Protein AF-E4PLJ8-F1 (afdb_monomer)

Structure (mmCIF, N/CA/C/O backbone):
data_AF-E4PLJ8-F1
#
_entry.id   AF-E4PLJ8-F1
#
loop_
_atom_site.group_PDB
_atom_site.id
_atom_site.type_symbol
_atom_site.label_atom_id
_atom_site.label_alt_id
_atom_site.label_comp_id
_atom_site.label_asym_id
_atom_site.label_entity_id
_atom_site.label_seq_id
_atom_site.pdbx_PDB_ins_code
_atom_site.Cartn_x
_atom_site.Cartn_y
_atom_site.Cartn_z
_atom_site.occupancy
_atom_site.B_iso_or_equiv
_atom_site.auth_seq_id
_atom_site.auth_comp_id
_atom_site.auth_asym_id
_atom_site.auth_atom_id
_atom_site.pdbx_PDB_model_num
ATOM 1 N N . MET A 1 1 ? 17.895 -6.317 11.081 1.00 42.06 1 MET A N 1
ATOM 2 C CA . MET A 1 1 ? 16.851 -6.912 10.231 1.00 42.06 1 MET A CA 1
ATOM 3 C C . MET A 1 1 ? 17.411 -6.925 8.828 1.00 42.06 1 MET A C 1
ATOM 5 O O . MET A 1 1 ? 17.677 -5.852 8.30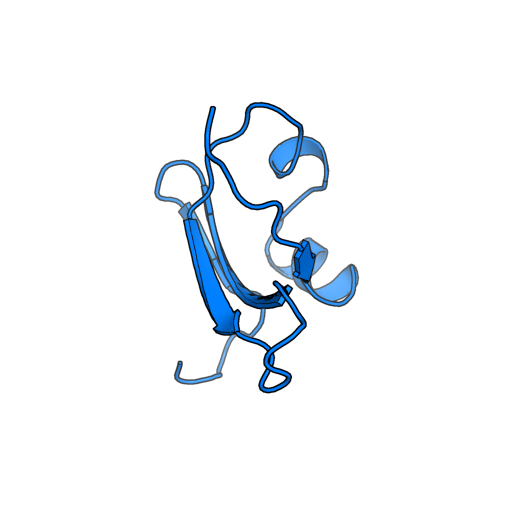6 1.00 42.06 1 MET A O 1
ATOM 9 N N . ASP A 1 2 ? 17.649 -8.105 8.267 1.00 62.16 2 ASP A N 1
ATOM 10 C CA . ASP A 1 2 ? 18.006 -8.268 6.856 1.00 62.16 2 ASP A CA 1
ATOM 11 C C . ASP A 1 2 ? 16.716 -8.205 6.032 1.00 62.16 2 ASP A C 1
ATOM 13 O O . ASP A 1 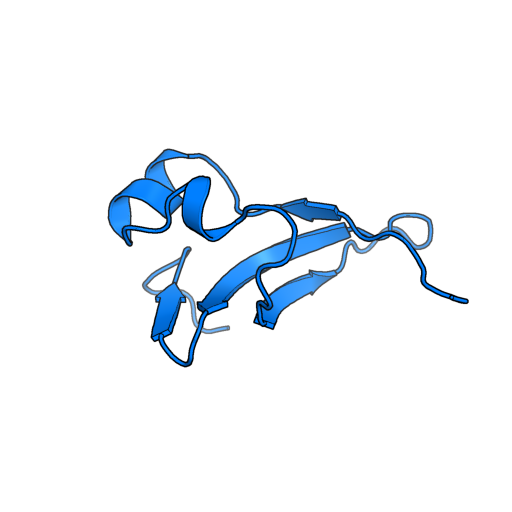2 ? 16.147 -9.221 5.641 1.00 62.16 2 ASP A O 1
ATOM 17 N N . GLY A 1 3 ? 16.178 -6.995 5.899 1.00 73.44 3 GLY A N 1
ATOM 18 C CA . GLY A 1 3 ? 15.008 -6.701 5.083 1.00 73.44 3 GLY A CA 1
ATOM 19 C C . GLY A 1 3 ? 15.422 -5.902 3.857 1.00 73.44 3 GLY A C 1
ATOM 20 O O . GLY A 1 3 ? 16.325 -5.070 3.925 1.00 73.44 3 GLY A O 1
ATOM 21 N N . GLU A 1 4 ? 14.767 -6.157 2.732 1.00 84.44 4 GLU A N 1
ATOM 22 C CA . GLU A 1 4 ? 14.863 -5.293 1.563 1.00 84.44 4 GLU A CA 1
ATOM 23 C C . GLU A 1 4 ? 13.697 -4.302 1.578 1.00 84.44 4 GLU A C 1
ATOM 25 O O . GLU A 1 4 ? 12.560 -4.707 1.814 1.00 84.44 4 GLU A O 1
ATOM 30 N N . ASP A 1 5 ? 13.956 -3.028 1.286 1.00 90.94 5 ASP A N 1
ATOM 31 C CA . ASP A 1 5 ? 12.890 -2.035 1.137 1.00 90.94 5 ASP A CA 1
ATOM 32 C C . ASP A 1 5 ? 12.191 -2.203 -0.218 1.00 90.94 5 ASP A C 1
ATOM 34 O O . ASP A 1 5 ? 12.834 -2.201 -1.275 1.00 90.94 5 ASP A O 1
ATOM 38 N N . TRP A 1 6 ? 10.864 -2.328 -0.180 1.00 94.44 6 TRP A N 1
ATOM 39 C CA . TRP A 1 6 ? 10.002 -2.418 -1.356 1.00 94.44 6 TRP A CA 1
ATOM 40 C C . TRP A 1 6 ? 9.051 -1.228 -1.426 1.00 94.44 6 TRP A C 1
ATOM 42 O O . TRP A 1 6 ? 8.492 -0.793 -0.421 1.00 94.44 6 TRP A O 1
ATOM 52 N N . VAL A 1 7 ? 8.817 -0.734 -2.640 1.00 96.38 7 VAL A N 1
ATOM 53 C CA . VAL A 1 7 ? 7.788 0.264 -2.931 1.00 96.38 7 VAL A CA 1
ATOM 54 C C . VAL A 1 7 ? 6.517 -0.451 -3.368 1.00 96.38 7 VAL A C 1
ATOM 56 O O . VAL A 1 7 ? 6.517 -1.210 -4.338 1.00 96.38 7 VAL A O 1
ATOM 59 N N . VAL A 1 8 ? 5.412 -0.170 -2.685 1.00 96.75 8 VAL A N 1
ATOM 60 C CA . VAL A 1 8 ? 4.081 -0.618 -3.099 1.00 96.75 8 VAL A CA 1
ATOM 61 C C . VAL A 1 8 ? 3.327 0.563 -3.701 1.00 96.75 8 VAL A C 1
ATOM 63 O O . VAL A 1 8 ? 2.951 1.503 -3.004 1.00 96.75 8 VAL A O 1
ATOM 66 N N . GLU A 1 9 ? 3.080 0.516 -5.008 1.00 96.69 9 GLU A N 1
ATOM 67 C CA . GLU A 1 9 ? 2.227 1.484 -5.692 1.00 96.69 9 GLU A CA 1
ATOM 68 C C . GLU A 1 9 ? 0.759 1.065 -5.564 1.00 96.69 9 GLU A C 1
ATOM 70 O O . GLU A 1 9 ? 0.299 0.150 -6.247 1.00 96.69 9 GLU A O 1
ATOM 75 N N . VAL A 1 10 ? -0.003 1.781 -4.735 1.00 95.56 10 VAL A N 1
ATOM 76 C CA . VAL A 1 10 ? -1.460 1.589 -4.568 1.00 95.56 10 VAL A CA 1
ATOM 77 C C . VAL A 1 10 ? -2.296 2.328 -5.625 1.00 95.56 10 VAL A C 1
ATOM 79 O O . VAL A 1 10 ? -3.501 2.485 -5.492 1.00 95.56 10 VAL A O 1
ATOM 82 N N . GLY A 1 11 ? -1.671 2.782 -6.712 1.00 90.88 11 GLY A N 1
ATOM 83 C CA . GLY A 1 11 ? -2.353 3.469 -7.807 1.00 90.88 11 GLY A CA 1
ATOM 84 C C . GLY A 1 11 ? -2.797 4.902 -7.482 1.00 90.88 11 GLY A C 1
ATOM 85 O O . GLY A 1 11 ? -2.333 5.542 -6.543 1.00 90.88 11 GLY A O 1
ATOM 86 N N . GLN A 1 12 ? -3.660 5.449 -8.343 1.00 93.31 12 GLN A N 1
ATOM 87 C CA . GLN A 1 12 ? -4.161 6.823 -8.208 1.00 93.31 12 GLN A CA 1
ATOM 88 C C . GLN A 1 12 ? -5.165 6.939 -7.044 1.00 93.31 12 GLN A C 1
ATOM 90 O O . GLN A 1 12 ? -6.001 6.043 -6.917 1.00 93.31 12 GLN A O 1
ATOM 95 N N . PRO A 1 13 ? -5.183 8.059 -6.288 1.00 93.44 13 PRO A N 1
ATOM 96 C CA . PRO A 1 13 ? -6.002 8.217 -5.077 1.00 93.44 13 PRO A CA 1
ATOM 97 C C . PRO A 1 13 ? -7.481 7.847 -5.237 1.00 93.44 13 PRO A C 1
ATOM 99 O O . PRO A 1 13 ? -8.031 7.143 -4.399 1.00 93.44 13 PRO A O 1
ATOM 102 N N . TRP A 1 14 ? -8.097 8.210 -6.366 1.00 94.38 14 TRP A N 1
ATOM 103 C CA . TRP A 1 14 ? -9.514 7.934 -6.622 1.00 94.38 14 TRP A CA 1
ATOM 104 C C . TRP A 1 14 ? -9.874 6.436 -6.627 1.00 94.38 14 TRP A C 1
ATOM 106 O O . TRP A 1 14 ? -11.033 6.089 -6.402 1.00 94.38 14 TRP A O 1
ATOM 116 N N . ARG A 1 15 ? -8.916 5.531 -6.892 1.00 95.19 15 ARG A N 1
ATOM 117 C CA . ARG A 1 15 ? -9.149 4.079 -6.782 1.00 95.19 15 ARG A CA 1
ATOM 118 C C . ARG A 1 15 ? -9.284 3.658 -5.326 1.00 95.19 15 ARG A C 1
ATOM 120 O O . ARG A 1 15 ? -10.158 2.856 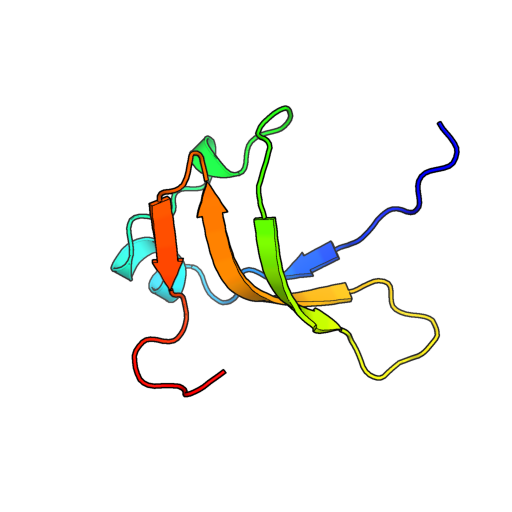-5.016 1.00 95.19 15 ARG A O 1
ATOM 127 N N . ASN A 1 16 ? -8.452 4.228 -4.463 1.00 96.69 16 ASN A N 1
ATOM 128 C CA . ASN A 1 16 ? -8.445 3.952 -3.033 1.00 96.69 16 ASN A CA 1
ATOM 129 C C . ASN A 1 16 ? -9.731 4.482 -2.399 1.00 96.69 16 ASN A C 1
ATOM 131 O O . ASN A 1 16 ? -10.425 3.735 -1.711 1.00 96.69 16 ASN A O 1
ATOM 135 N N . ASP A 1 17 ? -10.108 5.719 -2.740 1.00 96.38 17 ASP A N 1
ATOM 136 C CA . ASP A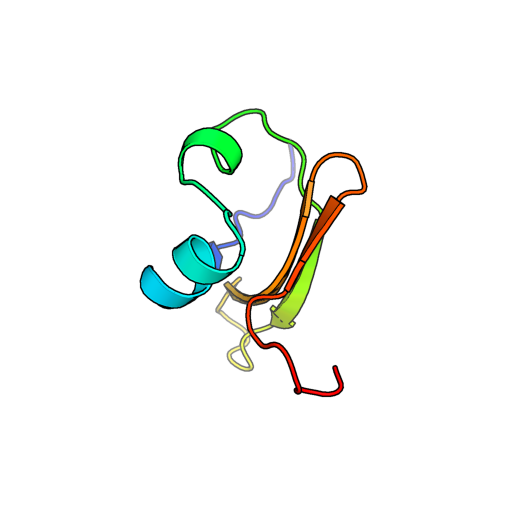 1 17 ? -11.332 6.363 -2.256 1.00 96.38 17 ASP A CA 1
ATOM 137 C C . ASP A 1 17 ? -12.579 5.525 -2.582 1.00 96.38 17 ASP A C 1
ATOM 139 O O . ASP A 1 17 ? -13.449 5.331 -1.736 1.00 96.38 17 ASP A O 1
ATOM 143 N N . ARG A 1 18 ? -12.645 4.956 -3.796 1.00 95.69 18 ARG A N 1
ATOM 144 C CA . ARG A 1 18 ? -13.774 4.125 -4.248 1.00 95.69 18 ARG A CA 1
ATOM 145 C C . ARG A 1 18 ? -13.976 2.862 -3.407 1.00 95.69 18 ARG A C 1
ATOM 147 O O . ARG A 1 18 ? -15.099 2.363 -3.346 1.00 95.69 18 ARG A O 1
ATOM 154 N N . VAL A 1 19 ? -12.914 2.336 -2.801 1.00 96.19 19 VAL A N 1
ATOM 155 C CA . VAL A 1 19 ? -12.968 1.138 -1.948 1.00 96.19 19 VAL A CA 1
ATOM 156 C C . VAL A 1 19 ? -12.787 1.447 -0.467 1.00 96.19 19 VAL A C 1
ATOM 158 O O . VAL A 1 19 ? -12.681 0.525 0.334 1.00 96.19 19 VAL A O 1
ATOM 161 N N . GLY A 1 20 ? -12.758 2.729 -0.095 1.00 96.88 20 GLY A N 1
ATOM 162 C CA . GLY A 1 20 ? -12.579 3.155 1.289 1.00 96.88 20 GLY A CA 1
ATOM 163 C C . GLY A 1 20 ? -11.194 2.854 1.867 1.00 96.88 20 GLY A C 1
ATOM 164 O O . GLY A 1 20 ? -11.057 2.809 3.084 1.00 96.88 20 GLY A O 1
ATOM 165 N N . LEU A 1 21 ? -10.173 2.645 1.028 1.00 97.38 21 LEU A N 1
ATOM 166 C CA . LEU A 1 21 ? -8.794 2.484 1.490 1.00 97.38 21 LEU A CA 1
ATOM 167 C C . LEU A 1 21 ? -8.207 3.868 1.796 1.00 97.38 21 LEU A C 1
ATOM 169 O O . LEU A 1 21 ? -7.888 4.625 0.881 1.00 97.38 21 LEU A O 1
ATOM 173 N N . THR A 1 22 ? -8.063 4.218 3.071 1.00 96.44 22 THR A N 1
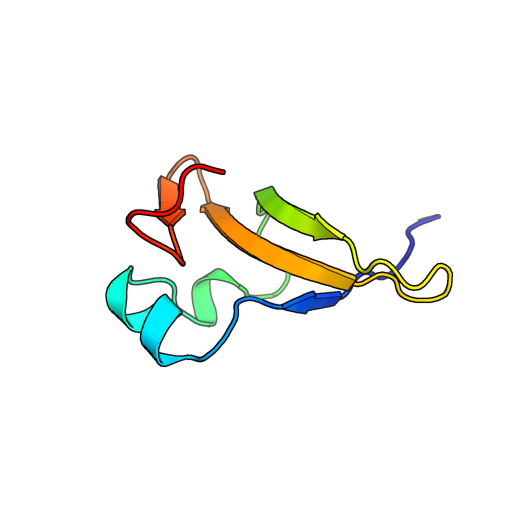ATOM 174 C CA . THR A 1 22 ? -7.538 5.535 3.465 1.00 96.44 22 THR A CA 1
ATOM 175 C C . THR A 1 22 ? -6.025 5.511 3.685 1.00 96.44 22 THR A C 1
ATOM 177 O O . THR A 1 22 ? -5.396 4.454 3.756 1.00 96.44 22 THR A O 1
ATOM 180 N N . LYS A 1 23 ? -5.404 6.692 3.792 1.00 93.19 23 LYS A N 1
ATOM 181 C CA . LYS A 1 23 ? -3.962 6.794 4.074 1.00 93.19 23 LYS A CA 1
ATOM 182 C C . LYS A 1 23 ? -3.630 6.349 5.494 1.00 93.19 23 LYS A C 1
ATOM 184 O O . LYS A 1 23 ? -2.574 5.769 5.712 1.00 93.19 23 LYS A O 1
ATOM 189 N N . GLU A 1 24 ? -4.521 6.606 6.444 1.00 95.44 24 GLU A N 1
ATOM 190 C CA . GLU A 1 24 ? -4.386 6.201 7.841 1.00 95.44 24 GLU A CA 1
ATOM 191 C C . GLU A 1 24 ? -4.300 4.679 7.979 1.00 95.44 24 GLU A C 1
ATOM 193 O O . GLU A 1 24 ? -3.516 4.179 8.782 1.00 95.44 24 GLU A O 1
ATOM 198 N N . MET A 1 25 ? -5.023 3.944 7.133 1.00 96.38 25 MET A N 1
ATOM 199 C CA . MET A 1 25 ? -4.944 2.483 7.051 1.00 96.38 25 MET A CA 1
ATOM 200 C C . MET A 1 25 ? -3.626 1.967 6.462 1.00 96.38 25 MET A C 1
ATOM 202 O O . MET A 1 25 ? -3.342 0.785 6.559 1.00 96.38 25 MET A O 1
ATOM 206 N N . LEU A 1 26 ? -2.817 2.824 5.836 1.00 94.69 26 LEU A N 1
ATOM 207 C CA . LEU A 1 26 ? -1.492 2.490 5.299 1.00 94.69 26 LEU A CA 1
ATOM 208 C C . LEU A 1 26 ? -0.375 3.153 6.121 1.00 94.69 26 LEU A C 1
ATOM 210 O O . LEU A 1 26 ? 0.715 3.425 5.614 1.00 94.69 26 LEU A O 1
ATOM 214 N N . SER A 1 27 ? -0.669 3.481 7.379 1.00 93.62 27 SER A N 1
ATOM 215 C CA . SER A 1 27 ? 0.285 4.102 8.290 1.00 93.62 27 SER A CA 1
ATOM 216 C C . SER A 1 27 ? 1.349 3.110 8.774 1.00 93.62 27 SER A C 1
ATOM 218 O O . SER A 1 27 ? 1.208 1.890 8.680 1.00 93.62 27 SER A O 1
ATOM 220 N N . GLN A 1 28 ? 2.467 3.644 9.270 1.00 94.12 28 GLN A N 1
ATOM 221 C CA . GLN A 1 28 ? 3.563 2.820 9.779 1.00 94.12 28 GLN A CA 1
ATOM 222 C C . GLN A 1 28 ? 3.084 1.934 10.934 1.00 94.12 28 GLN A C 1
ATOM 224 O O . GLN A 1 28 ? 2.370 2.395 11.821 1.00 94.12 28 GLN A O 1
ATOM 229 N N . GLY A 1 29 ? 3.524 0.676 10.936 1.00 93.94 29 GLY A N 1
ATOM 230 C CA . GLY A 1 29 ? 3.128 -0.317 11.937 1.00 93.94 29 GLY A CA 1
ATOM 231 C C . GLY A 1 29 ? 1.886 -1.130 11.564 1.00 93.94 29 GLY A C 1
ATOM 232 O O . GLY A 1 29 ? 1.645 -2.144 12.211 1.00 93.94 29 GLY A O 1
ATOM 233 N N . GLN A 1 30 ? 1.144 -0.751 10.516 1.00 95.19 30 GLN A N 1
ATOM 234 C CA . GLN A 1 30 ? 0.070 -1.586 9.984 1.00 95.19 30 GLN A CA 1
ATOM 235 C C . GLN A 1 30 ? 0.646 -2.776 9.206 1.00 95.19 30 GLN A C 1
ATOM 237 O O . GLN A 1 30 ? 1.440 -2.603 8.279 1.00 95.19 30 GLN A O 1
ATOM 242 N N . GLU A 1 31 ? 0.190 -3.981 9.540 1.00 95.88 31 GLU A N 1
ATOM 243 C CA . GLU A 1 31 ? 0.432 -5.165 8.720 1.00 95.88 31 GLU A CA 1
ATOM 244 C C . GLU A 1 31 ? -0.576 -5.215 7.566 1.00 95.88 31 GLU A C 1
ATOM 246 O O . GLU A 1 31 ? -1.781 -5.048 7.769 1.00 95.88 31 GLU A O 1
ATOM 251 N N . ILE A 1 32 ? -0.079 -5.437 6.348 1.00 96.50 32 ILE A N 1
ATOM 252 C CA . ILE A 1 32 ? -0.897 -5.557 5.139 1.00 96.50 32 ILE A CA 1
ATOM 253 C C . ILE A 1 32 ? -0.413 -6.732 4.289 1.00 96.50 32 ILE A C 1
ATOM 255 O O . ILE A 1 32 ? 0.775 -7.047 4.259 1.00 96.50 32 ILE A O 1
ATOM 259 N N . THR A 1 33 ? -1.321 -7.328 3.521 1.00 97.38 33 THR A N 1
ATOM 260 C CA . THR A 1 33 ? -0.969 -8.221 2.407 1.00 97.38 33 THR A CA 1
ATOM 261 C C . THR A 1 33 ? -1.286 -7.535 1.085 1.00 97.38 33 THR A C 1
ATOM 263 O O . THR A 1 33 ? -2.355 -6.950 0.919 1.00 97.38 33 THR A O 1
ATOM 266 N N . VAL A 1 34 ? -0.366 -7.608 0.124 1.00 96.81 34 VAL A N 1
ATOM 267 C CA . VAL A 1 34 ? -0.515 -6.976 -1.192 1.00 96.81 34 VAL A CA 1
ATOM 268 C C . VAL A 1 34 ? -0.519 -8.046 -2.273 1.00 96.81 34 VAL A C 1
ATOM 270 O O . VAL A 1 34 ? 0.424 -8.825 -2.390 1.00 96.81 34 VAL A O 1
ATOM 273 N N . HIS A 1 35 ? -1.558 -8.044 -3.102 1.00 95.88 35 HIS A N 1
ATOM 274 C CA . HIS A 1 35 ? -1.601 -8.808 -4.344 1.00 95.88 35 HIS A CA 1
ATOM 275 C C . HIS A 1 35 ? -1.383 -7.856 -5.510 1.00 95.88 35 HIS A C 1
ATOM 277 O O . HIS A 1 35 ? -2.032 -6.810 -5.595 1.00 95.88 35 HIS A O 1
ATOM 283 N N . GLY A 1 36 ? -0.468 -8.206 -6.404 1.00 95.06 36 GLY A N 1
ATOM 284 C CA . GLY A 1 36 ? -0.13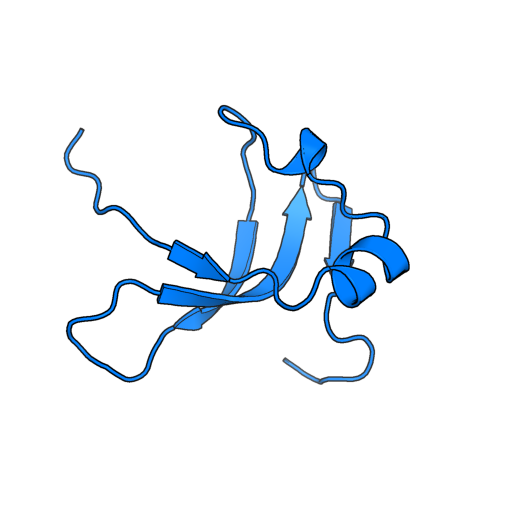4 -7.357 -7.530 1.00 95.06 36 GLY A CA 1
ATOM 285 C C . GLY A 1 36 ? 1.036 -7.882 -8.341 1.00 95.06 36 GLY A C 1
ATOM 286 O O . GLY A 1 36 ? 1.515 -8.998 -8.140 1.00 95.06 36 GLY A O 1
ATOM 287 N N . HIS A 1 37 ? 1.519 -7.042 -9.249 1.00 95.50 37 HIS A N 1
ATOM 288 C CA . HIS A 1 37 ? 2.613 -7.394 -10.142 1.00 95.50 37 HIS A CA 1
ATOM 289 C C . HIS A 1 37 ? 3.904 -6.705 -9.720 1.00 95.50 37 HIS A C 1
ATOM 291 O O . HIS A 1 37 ? 3.956 -5.480 -9.580 1.00 95.50 37 HIS A O 1
ATOM 297 N N . ARG A 1 38 ? 4.965 -7.500 -9.570 1.00 95.94 38 ARG A N 1
ATOM 298 C CA . ARG A 1 38 ? 6.328 -6.988 -9.437 1.00 95.94 38 ARG A CA 1
ATOM 299 C C . ARG A 1 38 ? 6.747 -6.277 -10.728 1.00 95.94 38 ARG A C 1
ATOM 301 O O . ARG A 1 38 ? 6.369 -6.700 -11.821 1.00 95.94 38 ARG A O 1
ATOM 308 N N . SER A 1 39 ? 7.547 -5.219 -10.606 1.00 96.25 39 SER A N 1
ATOM 309 C CA . SER A 1 39 ? 8.192 -4.591 -11.759 1.00 96.25 39 SER A CA 1
ATOM 310 C C . SER A 1 39 ? 8.995 -5.610 -12.571 1.00 96.25 39 SER A C 1
ATOM 312 O O . SER A 1 39 ? 9.684 -6.469 -12.026 1.00 96.25 39 SER A O 1
ATOM 314 N N . ALA A 1 40 ? 8.929 -5.490 -13.895 1.00 96.06 40 ALA A N 1
ATOM 315 C CA . ALA A 1 40 ? 9.726 -6.310 -14.800 1.00 96.06 40 ALA A CA 1
ATOM 316 C C . ALA A 1 40 ? 11.209 -5.896 -14.822 1.00 96.06 40 ALA A C 1
ATOM 318 O O . ALA A 1 40 ? 12.035 -6.623 -15.369 1.00 96.06 40 ALA A O 1
ATOM 319 N N . ARG A 1 41 ? 11.559 -4.727 -14.263 1.00 96.50 41 ARG A N 1
ATOM 320 C CA . ARG A 1 41 ? 12.951 -4.279 -14.168 1.00 96.50 41 ARG A CA 1
ATOM 321 C C . ARG A 1 41 ? 13.626 -4.947 -12.980 1.00 96.50 41 ARG A C 1
ATOM 323 O O . ARG A 1 41 ? 13.180 -4.807 -11.845 1.00 96.50 41 ARG A O 1
ATOM 330 N N . GLU A 1 42 ? 14.725 -5.643 -13.239 1.00 90.25 42 GLU A N 1
ATOM 331 C CA . GLU A 1 42 ? 15.419 -6.460 -12.237 1.00 90.25 42 GLU A CA 1
ATOM 332 C C . GLU A 1 42 ? 15.942 -5.645 -11.048 1.00 90.25 42 GLU A C 1
ATOM 334 O O . GLU A 1 42 ? 15.976 -6.144 -9.925 1.00 90.25 42 GLU A O 1
ATOM 339 N N . ASN A 1 43 ? 16.292 -4.380 -11.287 1.00 92.44 43 ASN A N 1
ATOM 340 C CA . ASN A 1 43 ? 16.795 -3.444 -10.286 1.00 92.44 43 ASN A CA 1
ATOM 341 C C . ASN A 1 43 ? 15.694 -2.643 -9.565 1.00 92.44 43 ASN A C 1
ATOM 343 O O . ASN A 1 43 ? 16.016 -1.765 -8.767 1.00 92.44 43 ASN A O 1
ATOM 347 N N . GLU A 1 44 ? 14.413 -2.922 -9.825 1.00 95.69 44 GLU A N 1
ATOM 348 C CA . GLU A 1 44 ? 13.295 -2.308 -9.110 1.00 95.69 44 GLU A CA 1
ATOM 349 C C . GLU A 1 44 ? 12.683 -3.288 -8.098 1.00 95.69 44 GLU A C 1
ATOM 351 O O . GLU A 1 44 ? 12.254 -4.403 -8.418 1.00 95.69 44 GLU A O 1
ATOM 356 N N . ARG A 1 45 ? 12.579 -2.828 -6.852 1.00 95.56 45 ARG A N 1
ATOM 357 C CA . ARG A 1 45 ? 11.806 -3.475 -5.787 1.00 95.56 45 ARG A CA 1
ATOM 358 C C . ARG A 1 45 ? 10.452 -2.795 -5.675 1.00 95.56 45 ARG A C 1
ATOM 360 O O . ARG A 1 45 ? 10.163 -2.098 -4.709 1.00 95.56 45 ARG A O 1
ATOM 367 N N . LEU A 1 46 ? 9.657 -2.928 -6.729 1.00 97.12 46 LEU A N 1
ATOM 368 C CA . LEU A 1 46 ? 8.368 -2.259 -6.858 1.00 97.12 46 LEU A CA 1
ATOM 369 C C . LEU A 1 46 ? 7.273 -3.279 -7.138 1.00 97.12 46 LEU A C 1
ATOM 371 O O . LEU A 1 46 ? 7.431 -4.135 -8.009 1.00 97.12 46 LEU A O 1
ATOM 375 N N . VAL A 1 47 ? 6.155 -3.157 -6.428 1.00 97.19 47 VAL A N 1
ATOM 376 C CA . VAL A 1 47 ? 4.920 -3.897 -6.693 1.00 97.19 47 VAL A CA 1
ATOM 377 C C . VAL A 1 47 ? 3.813 -2.908 -7.024 1.00 97.19 47 VAL A C 1
ATOM 379 O O . VAL A 1 47 ? 3.562 -1.970 -6.271 1.00 97.19 47 VAL A O 1
ATOM 382 N N . LYS A 1 48 ? 3.119 -3.139 -8.137 1.00 96.62 48 LYS A N 1
ATOM 383 C CA . LYS A 1 48 ? 1.862 -2.460 -8.457 1.00 96.62 48 LYS A CA 1
ATOM 384 C C . LYS A 1 48 ? 0.720 -3.249 -7.848 1.00 96.62 48 LYS A C 1
ATOM 386 O O . LYS A 1 48 ? 0.445 -4.356 -8.309 1.00 96.62 48 LYS A O 1
ATOM 391 N N . ALA A 1 49 ? 0.089 -2.695 -6.819 1.00 96.75 49 ALA A N 1
ATOM 392 C CA . ALA A 1 49 ? -0.996 -3.356 -6.114 1.00 96.75 49 ALA A CA 1
ATOM 393 C C . ALA A 1 49 ? -2.266 -3.393 -6.971 1.00 96.75 49 ALA A C 1
ATOM 395 O O . ALA A 1 49 ? -2.679 -2.385 -7.548 1.00 96.75 49 ALA A O 1
ATOM 396 N N . GLU A 1 50 ? -2.908 -4.555 -7.002 1.00 96.19 50 GLU A N 1
ATOM 397 C CA . GLU A 1 50 ? -4.267 -4.733 -7.509 1.00 96.19 50 GLU A CA 1
ATOM 398 C C . GLU A 1 50 ? -5.277 -4.888 -6.371 1.00 96.19 50 GLU A C 1
ATOM 400 O O . GLU A 1 50 ? -6.411 -4.419 -6.475 1.00 96.19 50 GLU A O 1
ATOM 405 N N . ARG A 1 51 ? -4.845 -5.490 -5.259 1.00 96.31 51 ARG A N 1
ATOM 406 C CA . ARG A 1 51 ? -5.636 -5.663 -4.043 1.00 96.31 51 ARG A CA 1
ATOM 407 C C . ARG A 1 51 ? -4.750 -5.533 -2.812 1.00 96.31 51 ARG A C 1
ATOM 409 O O . ARG A 1 51 ? -3.649 -6.082 -2.779 1.00 96.31 51 ARG A O 1
ATOM 416 N N . VAL A 1 52 ? -5.264 -4.846 -1.799 1.00 97.38 52 VAL A N 1
ATOM 417 C CA . VAL A 1 52 ? -4.671 -4.773 -0.458 1.00 97.38 52 VAL A CA 1
ATOM 418 C C . VAL A 1 52 ? -5.598 -5.499 0.509 1.00 97.38 52 VAL A C 1
ATOM 420 O O . VAL A 1 52 ? -6.814 -5.368 0.396 1.00 97.38 52 VAL A O 1
ATOM 423 N N . VAL A 1 53 ? -5.033 -6.268 1.434 1.00 97.75 53 VAL A N 1
ATOM 424 C CA . VAL A 1 53 ? -5.769 -6.940 2.507 1.00 97.75 53 VAL A CA 1
ATOM 425 C C . VAL A 1 53 ? -5.264 -6.410 3.840 1.00 97.75 53 VAL A C 1
ATOM 427 O O . VAL A 1 53 ? -4.057 -6.434 4.087 1.00 97.75 53 VAL A O 1
ATOM 430 N N . ILE A 1 54 ? -6.182 -5.927 4.673 1.00 97.88 54 ILE A N 1
ATOM 431 C CA . ILE A 1 54 ? -5.907 -5.377 6.007 1.00 97.88 54 ILE A CA 1
ATOM 432 C C . ILE A 1 54 ? -6.891 -6.039 6.963 1.00 97.88 54 ILE A C 1
ATOM 434 O O . ILE A 1 54 ? -8.090 -6.003 6.704 1.00 97.88 54 ILE A O 1
ATOM 438 N N . ASP A 1 55 ? -6.400 -6.704 8.009 1.00 96.19 55 ASP A N 1
ATOM 439 C CA . ASP A 1 55 ? -7.230 -7.423 8.992 1.00 96.19 55 ASP A CA 1
ATOM 440 C C . ASP A 1 55 ? -8.258 -8.388 8.357 1.00 96.19 55 ASP A C 1
ATOM 442 O O . ASP A 1 55 ? -9.383 -8.552 8.826 1.00 96.19 55 ASP A O 1
ATOM 446 N N . GLY A 1 56 ? -7.878 -9.018 7.240 1.00 96.75 56 GLY A N 1
ATOM 447 C CA . GLY A 1 56 ? -8.738 -9.928 6.474 1.00 96.75 56 GL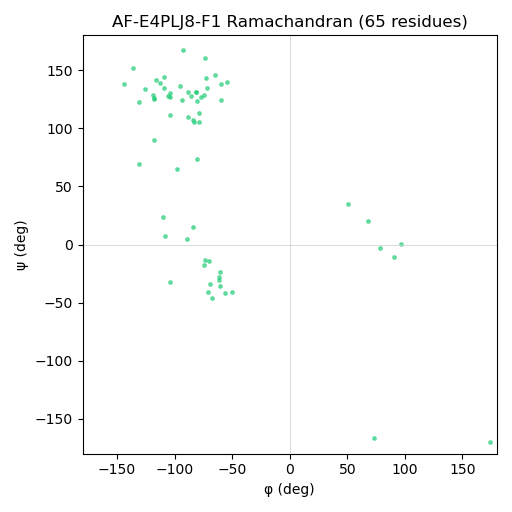Y A CA 1
ATOM 448 C C . GLY A 1 56 ? -9.772 -9.248 5.565 1.00 96.75 56 GLY A C 1
ATOM 449 O O . GLY A 1 56 ? -10.460 -9.946 4.822 1.00 96.75 56 GLY A O 1
ATOM 450 N N . GLN A 1 57 ? -9.871 -7.916 5.571 1.00 97.38 57 GLN A N 1
ATOM 451 C CA . GLN A 1 57 ? -10.729 -7.156 4.664 1.00 97.38 57 GLN A CA 1
ATOM 452 C C . GLN A 1 57 ? -10.014 -6.873 3.338 1.00 97.38 57 GLN A C 1
ATOM 454 O O . GLN A 1 57 ? -8.921 -6.308 3.310 1.00 97.38 57 GLN A O 1
ATOM 459 N N . ASP A 1 58 ? -10.673 -7.221 2.232 1.00 96.81 58 ASP A N 1
ATOM 460 C CA . ASP A 1 58 ? -10.204 -6.947 0.875 1.00 96.81 58 ASP A CA 1
ATOM 461 C C . ASP A 1 58 ? -10.525 -5.508 0.432 1.00 96.81 58 ASP A C 1
ATOM 463 O O . ASP A 1 58 ? -11.677 -5.069 0.478 1.00 96.81 58 ASP A O 1
ATOM 467 N N . TYR A 1 59 ? -9.516 -4.827 -0.112 1.00 96.94 59 TYR A N 1
ATOM 468 C CA . TYR A 1 59 ? -9.604 -3.534 -0.793 1.00 96.94 59 TYR A CA 1
ATOM 469 C C . TYR A 1 59 ? -9.163 -3.712 -2.254 1.00 96.94 59 TYR A C 1
ATOM 471 O O . TYR A 1 59 ? -7.977 -3.630 -2.583 1.00 96.94 59 TYR A O 1
ATOM 479 N N . ASN A 1 60 ? -10.116 -4.020 -3.142 1.00 96.00 60 ASN A N 1
ATOM 480 C CA . ASN A 1 60 ? -9.848 -4.298 -4.560 1.00 96.00 60 ASN A CA 1
ATOM 481 C C . ASN A 1 60 ? -9.746 -3.005 -5.388 1.00 96.00 60 ASN A C 1
ATOM 483 O O . ASN A 1 60 ? -10.756 -2.394 -5.732 1.00 96.00 60 ASN A O 1
ATOM 487 N N . LEU A 1 61 ? -8.531 -2.623 -5.776 1.00 95.31 61 LEU A N 1
ATOM 488 C CA . LEU A 1 61 ? -8.250 -1.377 -6.497 1.00 95.31 61 LEU A CA 1
ATOM 489 C C . LEU A 1 61 ? -8.676 -1.427 -7.974 1.00 95.31 61 LEU A C 1
ATOM 491 O O . LEU A 1 61 ? -8.820 -0.384 -8.619 1.00 95.31 61 LEU A O 1
ATOM 495 N N . TYR A 1 62 ? -8.896 -2.628 -8.517 1.00 92.19 62 TYR A N 1
ATOM 496 C CA . TYR A 1 62 ? -9.312 -2.857 -9.900 1.00 92.19 62 TYR A CA 1
ATOM 497 C C . TYR A 1 62 ? -10.510 -3.815 -9.975 1.00 92.19 62 TYR A C 1
ATOM 499 O O . TYR A 1 62 ? -10.393 -4.936 -10.484 1.00 92.19 62 TYR A O 1
ATOM 507 N N . PRO A 1 63 ? -11.698 -3.378 -9.518 1.00 82.19 63 PRO A N 1
ATOM 508 C CA . PRO A 1 63 ? -12.899 -4.196 -9.596 1.00 82.19 63 PRO A CA 1
ATOM 509 C C . PRO A 1 63 ? -13.208 -4.534 -11.062 1.00 82.19 63 PRO A C 1
ATOM 511 O O . PRO A 1 63 ? -13.321 -3.640 -11.902 1.00 82.19 63 PRO A O 1
ATOM 514 N N . GLY A 1 64 ? -13.324 -5.828 -11.366 1.00 80.56 64 GLY A N 1
ATOM 515 C CA . GLY A 1 64 ? -13.588 -6.336 -12.717 1.00 80.56 64 GLY A CA 1
ATOM 516 C C . GLY A 1 64 ? -12.354 -6.786 -13.504 1.00 80.56 64 GLY A C 1
ATOM 517 O O . GLY A 1 64 ? -12.505 -7.240 -14.635 1.00 80.56 64 GLY A O 1
ATOM 518 N N . ARG A 1 65 ? -11.148 -6.707 -12.928 1.00 81.44 65 ARG A N 1
ATOM 519 C CA . ARG A 1 65 ? -9.992 -7.448 -13.447 1.00 81.44 65 ARG A CA 1
ATOM 520 C C . ARG A 1 65 ? -9.952 -8.834 -12.815 1.00 81.44 65 ARG A C 1
ATOM 522 O O . ARG A 1 65 ? -10.077 -8.964 -11.599 1.00 81.44 65 ARG A O 1
ATOM 529 N N . THR A 1 66 ? -9.786 -9.856 -13.646 1.00 70.69 66 THR A N 1
ATOM 530 C CA . THR A 1 66 ? -9.360 -11.177 -13.181 1.00 70.69 66 THR A CA 1
ATOM 531 C C . THR A 1 66 ? -7.853 -11.095 -12.957 1.00 70.69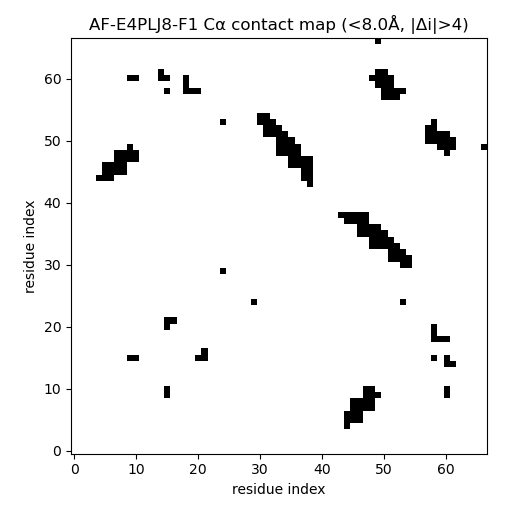 66 THR A C 1
ATOM 533 O O . THR A 1 66 ? -7.122 -10.846 -13.915 1.00 70.69 66 THR A O 1
ATOM 536 N N . SER A 1 67 ? -7.437 -11.200 -11.695 1.00 63.19 67 SER A N 1
ATOM 537 C CA . SER A 1 67 ? -6.035 -11.327 -11.274 1.00 63.19 67 SER A CA 1
ATOM 538 C C . SER A 1 67 ? -5.597 -12.786 -11.403 1.00 63.19 67 SER A C 1
ATOM 540 O O . SER A 1 67 ? -6.468 -13.658 -11.159 1.00 63.19 67 SER A O 1
#

pLDDT: mean 92.28, std 9.71, range [42.06, 97.88]

Nearest PDB structures (foldseek):
  3e5d-assembly1_A-2  TM=2.533E-01  e=2.481E+00  Listeria monocytogenes serotype 4b str. F2365
  6rm3-assembly1_LJ0  TM=2.524E-01  e=3.040E+00  Vairimorpha necatrix

Organism: Marinobacter adhaerens (strain DSM 23420 / HP15) (NCBI:txid225937)

Sequence (67 aa):
MDGEDWVVEVGQPWRNDRVGLTKEMLSQGQEITVHGHRSARENERLVKAERVVIDGQDYNLYPGRTS

Foldseek 3Di:
DPDDDAAEAADDVVLCVVQVNDVVCVDPPFDKDFDADADPDPP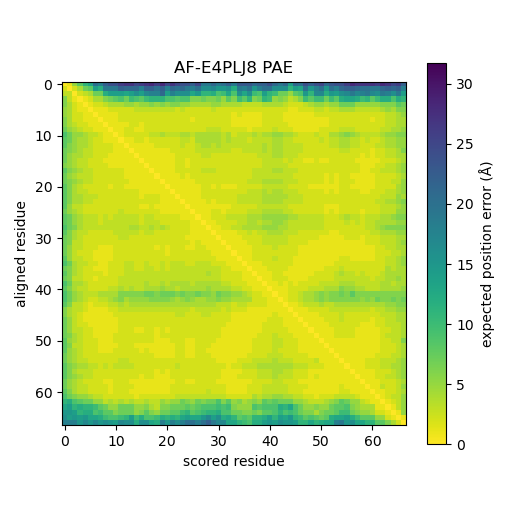HRYGYGQWIAGPNDIRGSDPPDDD

Radius of gyration: 12.43 Å; Cα contacts (8 Å, |Δi|>4): 91; chains: 1; bounding box: 32×20×27 Å

Secondary structure (DSSP, 8-state):
------EEE---HHHHHHTT--SGGGSTT---EEEEEE-SSTT--EEEEEEEEETTEEEESSTT---

Solvent-accessible surface area (backbone atoms only — not comparable to full-atom values): 4313 Å² total; per-residue (Å²): 130,101,71,83,86,68,47,74,44,71,69,61,68,72,40,28,60,75,56,69,54,54,70,77,76,69,36,92,91,60,74,70,48,77,43,62,48,66,50,89,49,89,91,48,55,36,32,46,46,41,30,41,32,47,97,86,45,80,35,60,54,48,82,88,62,89,128

Mean predicted aligned error: 3.64 Å